Protein AF-A0A377UTU9-F1 (afdb_monomer)

pLDDT: mean 89.05, std 6.83, range [54.12, 96.56]

InterPro domains:
  IPR051088 Bacterial PTS System Sugar-Specific EIIC/EIIB [PTHR33989] (6-88)

Mean predicted aligned error: 7.43 Å

Solvent-accessible surface area (backbone atoms only — not comparable to full-atom values): 5055 Å² total; per-residue (Å²): 132,62,70,67,59,54,53,53,51,50,50,41,60,71,52,47,47,57,50,51,52,53,53,65,66,31,68,67,54,42,51,51,52,52,51,48,62,68,45,45,63,42,46,52,54,15,57,56,39,45,57,59,60,58,58,98,63,64,94,83,50,82,50,67,66,60,42,52,46,53,52,50,20,67,74,44,36,71,71,54,43,45,53,33,55,70,48,76,107

Foldseek 3Di:
DDPVVVVVVVCCVVPVVVVVVVQCPDPVSVVVVVVVVVLVVLQVQQVVLVCQLDPPDDPPDPDPVSVVSPVVNVVCVVVSNVSNVVSVD

Radius of gyration: 24.07 Å; Cα contacts (8 Å, |Δi|>4): 50; chains: 1; bounding box: 38×20×66 Å

Structure (mmCIF, N/CA/C/O backbone):
data_AF-A0A377UTU9-F1
#
_entry.id   AF-A0A377UTU9-F1
#
loop_
_atom_site.group_PDB
_atom_site.id
_atom_site.type_symbol
_atom_site.label_atom_id
_atom_site.label_alt_id
_atom_site.label_comp_id
_atom_site.label_asym_id
_atom_site.label_entity_id
_atom_site.label_seq_id
_atom_site.pdbx_PDB_ins_code
_atom_site.Cartn_x
_atom_site.Cartn_y
_atom_site.Cartn_z
_atom_site.occupancy
_atom_site.B_iso_or_equiv
_atom_site.auth_seq_id
_atom_site.auth_comp_id
_atom_site.auth_asym_id
_atom_site.auth_atom_id
_atom_site.pdbx_PDB_model_num
ATOM 1 N N . MET A 1 1 ? 14.497 7.690 39.105 1.00 55.75 1 MET A N 1
ATOM 2 C CA . MET A 1 1 ? 13.409 7.750 38.104 1.00 55.75 1 MET A CA 1
ATOM 3 C C . MET A 1 1 ? 12.383 8.748 38.620 1.00 55.75 1 MET A C 1
ATOM 5 O O . MET A 1 1 ? 11.941 8.587 39.748 1.00 55.75 1 MET A O 1
ATOM 9 N N . SER A 1 2 ? 12.144 9.847 37.904 1.00 73.06 2 SER A N 1
ATOM 10 C CA . SER A 1 2 ? 11.429 11.037 38.399 1.00 73.06 2 SER A CA 1
ATOM 11 C C . SER A 1 2 ? 9.955 10.755 38.735 1.00 73.06 2 SER A C 1
ATOM 13 O O . SER A 1 2 ? 9.271 10.065 37.985 1.00 73.06 2 SER A O 1
ATOM 15 N N . SER A 1 3 ? 9.440 11.313 39.839 1.00 78.31 3 SER A N 1
ATOM 16 C CA . SER A 1 3 ? 8.031 11.153 40.261 1.00 78.31 3 SER A CA 1
ATOM 17 C C . SER A 1 3 ? 7.031 11.614 39.194 1.00 78.31 3 SER A C 1
ATOM 19 O O . SER A 1 3 ? 5.962 11.032 39.050 1.00 78.31 3 SER A O 1
ATOM 21 N N . LEU A 1 4 ? 7.415 12.601 38.379 1.00 80.25 4 LEU A N 1
ATOM 22 C CA . LEU A 1 4 ? 6.647 13.075 37.228 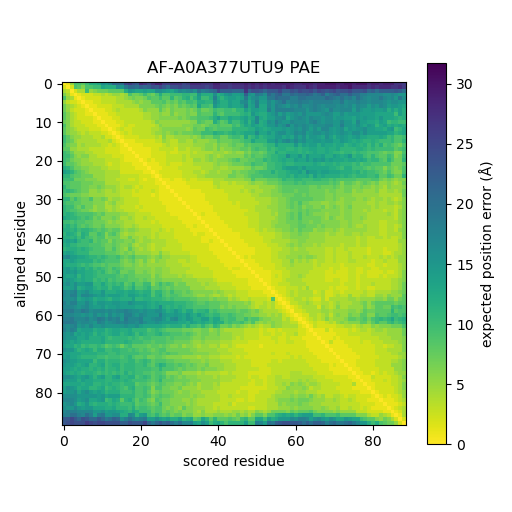1.00 80.25 4 LEU A CA 1
ATOM 23 C C . LEU A 1 4 ? 6.381 11.964 36.202 1.00 80.25 4 LEU A C 1
ATOM 25 O O . LEU A 1 4 ? 5.266 11.854 35.705 1.00 80.25 4 LEU A O 1
ATOM 29 N N . TYR A 1 5 ? 7.370 11.110 35.924 1.00 84.31 5 TYR A N 1
ATOM 30 C CA . TYR A 1 5 ? 7.208 9.980 35.007 1.00 84.31 5 TYR A CA 1
ATOM 31 C C . TYR A 1 5 ? 6.183 8.969 35.538 1.00 84.31 5 TYR A C 1
ATOM 33 O O . TYR A 1 5 ? 5.324 8.513 34.788 1.00 84.31 5 TYR A O 1
ATOM 41 N N . GLN A 1 6 ? 6.221 8.674 36.842 1.00 85.44 6 GLN A N 1
ATOM 42 C CA . GLN A 1 6 ? 5.246 7.780 37.476 1.00 85.44 6 GLN A CA 1
ATOM 43 C C . GLN A 1 6 ? 3.826 8.351 37.422 1.00 85.44 6 GLN A C 1
ATOM 45 O O . GLN A 1 6 ? 2.893 7.627 37.085 1.00 85.44 6 GLN A O 1
ATOM 50 N N . SER A 1 7 ? 3.659 9.652 37.670 1.00 84.69 7 SER A N 1
ATOM 51 C CA . SER A 1 7 ? 2.356 10.313 37.550 1.00 84.69 7 SER A CA 1
ATOM 52 C C . SER A 1 7 ? 1.824 10.306 36.113 1.00 84.69 7 SER A C 1
ATOM 54 O O . SER A 1 7 ? 0.631 10.102 35.908 1.00 84.69 7 SER A O 1
ATOM 56 N N . MET A 1 8 ? 2.685 10.484 35.104 1.00 86.44 8 MET A N 1
ATOM 57 C CA . MET A 1 8 ? 2.266 10.405 33.698 1.00 86.44 8 MET A CA 1
ATOM 58 C C . MET A 1 8 ? 1.833 8.992 33.299 1.00 86.44 8 MET A C 1
ATOM 60 O O . MET A 1 8 ? 0.800 8.836 32.651 1.00 86.44 8 MET A O 1
ATOM 64 N N . ILE A 1 9 ? 2.579 7.968 33.722 1.00 88.25 9 ILE A N 1
ATOM 65 C CA . ILE A 1 9 ? 2.207 6.559 33.520 1.00 88.25 9 ILE A CA 1
ATOM 66 C C . ILE A 1 9 ? 0.848 6.279 34.173 1.00 88.25 9 ILE A C 1
ATOM 68 O O . ILE A 1 9 ? -0.033 5.726 33.520 1.00 88.25 9 ILE A O 1
ATOM 72 N N . ALA A 1 10 ? 0.634 6.741 35.410 1.00 87.88 10 ALA A N 1
ATOM 73 C CA . ALA A 1 10 ? -0.634 6.560 36.114 1.00 87.88 10 ALA A CA 1
ATOM 74 C C . ALA A 1 10 ? -1.820 7.186 35.359 1.00 87.88 10 ALA A C 1
ATOM 76 O O . ALA A 1 10 ? -2.878 6.571 35.250 1.00 87.88 10 ALA A O 1
ATOM 77 N N . VAL A 1 11 ? -1.649 8.374 34.768 1.00 89.25 11 VAL A N 1
ATOM 78 C CA . VAL A 1 11 ? -2.697 9.010 33.947 1.00 89.25 11 VAL A CA 1
ATOM 79 C C . VAL A 1 11 ? -2.980 8.212 32.671 1.00 89.25 11 VAL A C 1
ATOM 81 O O . VAL A 1 11 ? -4.145 8.040 32.302 1.00 89.25 11 VAL A O 1
ATOM 84 N N . ILE A 1 12 ? -1.940 7.698 32.008 1.00 88.44 12 ILE A N 1
ATOM 85 C CA . ILE A 1 12 ? -2.091 6.857 30.814 1.00 88.44 12 ILE A CA 1
ATOM 86 C C . ILE A 1 12 ? -2.864 5.584 31.171 1.00 88.44 12 ILE A C 1
ATOM 88 O O . ILE A 1 12 ? -3.873 5.288 30.535 1.00 88.44 12 ILE A O 1
ATOM 92 N N . GLU A 1 13 ? -2.448 4.871 32.214 1.00 88.25 13 GLU A N 1
ATOM 93 C CA . GLU A 1 13 ? -3.068 3.610 32.624 1.00 88.25 13 GLU A CA 1
ATOM 94 C C . GLU A 1 13 ? -4.502 3.789 33.123 1.00 88.25 13 GLU A C 1
ATOM 96 O O . GLU A 1 13 ? -5.373 2.983 32.799 1.00 88.25 13 GLU A O 1
ATOM 101 N N . GLN A 1 14 ? -4.773 4.857 33.872 1.00 89.00 14 GLN A N 1
ATOM 102 C CA . GLN A 1 14 ? -6.073 5.062 34.503 1.00 89.00 14 GLN A CA 1
ATOM 103 C C . GLN A 1 14 ? -7.102 5.711 33.570 1.00 89.00 14 GLN A C 1
ATOM 105 O O . GLN A 1 14 ? -8.298 5.459 33.719 1.00 89.00 14 GLN A O 1
ATOM 110 N N . SER A 1 15 ? -6.665 6.534 32.611 1.00 86.44 15 SER A N 1
ATOM 111 C CA . SER A 1 15 ? -7.573 7.287 31.731 1.00 86.44 15 SER A CA 1
ATOM 112 C C . SER A 1 15 ? -7.475 6.877 30.264 1.00 86.44 15 SER A C 1
ATOM 114 O O . SER A 1 15 ? -8.501 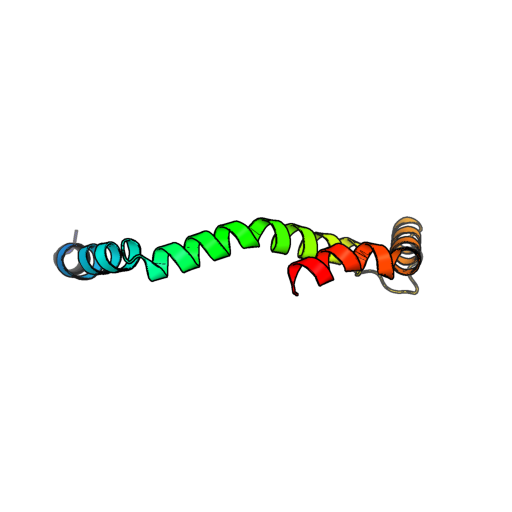6.650 29.625 1.00 86.44 15 SER A O 1
ATOM 116 N N . ILE A 1 16 ? -6.264 6.765 29.711 1.00 88.44 16 ILE A N 1
ATOM 117 C CA . ILE A 1 16 ? -6.068 6.555 28.268 1.00 88.44 16 ILE A CA 1
ATOM 118 C C . ILE A 1 16 ? -6.269 5.086 27.892 1.00 88.44 16 ILE A C 1
ATOM 120 O O . ILE A 1 16 ? -7.013 4.794 26.957 1.00 88.44 16 ILE A O 1
ATOM 124 N N . THR A 1 17 ? -5.678 4.157 28.640 1.00 91.31 17 THR A N 1
ATOM 125 C CA . THR A 1 17 ? -5.798 2.712 28.411 1.00 91.31 17 THR A CA 1
ATOM 126 C C . THR A 1 17 ? -7.250 2.219 28.403 1.00 91.31 17 THR A C 1
ATOM 128 O O . THR A 1 17 ? -7.644 1.575 27.426 1.00 91.31 17 THR A O 1
ATOM 131 N N . PRO A 1 18 ? -8.102 2.520 29.407 1.00 90.62 18 PRO A N 1
A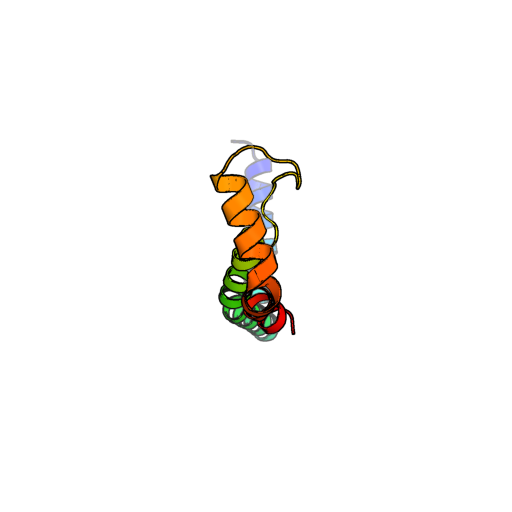TOM 132 C CA . PRO A 1 18 ? -9.490 2.059 29.386 1.00 90.62 18 PRO A CA 1
ATOM 133 C C . PRO A 1 18 ? -10.317 2.733 28.286 1.00 90.62 18 PRO A C 1
ATOM 135 O O . PRO A 1 18 ? -11.220 2.104 27.730 1.00 90.62 18 PRO A O 1
ATOM 138 N N . LEU A 1 19 ? -10.011 3.986 27.935 1.00 91.12 19 LEU A N 1
ATOM 139 C CA . LEU A 1 19 ? -10.673 4.682 26.833 1.00 91.12 19 LEU A CA 1
ATOM 140 C C . LEU A 1 19 ? -10.320 4.040 25.482 1.00 91.12 19 LEU A C 1
ATOM 142 O O . LEU A 1 19 ? -11.219 3.718 24.707 1.00 91.12 19 LEU A O 1
ATOM 146 N N . ALA A 1 20 ? -9.036 3.777 25.235 1.00 89.38 20 ALA A N 1
ATOM 147 C CA . ALA A 1 20 ? -8.560 3.070 24.049 1.00 89.38 20 ALA A CA 1
ATOM 148 C C . ALA A 1 20 ? -9.138 1.649 23.964 1.00 89.38 20 ALA A C 1
ATOM 150 O O . ALA A 1 20 ? -9.569 1.228 22.893 1.00 89.38 20 ALA A O 1
ATOM 151 N N . GLY A 1 21 ? -9.232 0.941 25.096 1.00 90.62 21 GLY A N 1
ATOM 152 C CA . GLY A 1 21 ? -9.874 -0.372 25.173 1.00 90.62 21 GLY A CA 1
ATOM 153 C C . GLY A 1 21 ? -11.345 -0.330 24.753 1.00 90.62 21 GLY A C 1
ATOM 154 O O . GLY A 1 21 ? -11.771 -1.124 23.917 1.00 90.62 21 GLY A O 1
ATOM 155 N N . ARG A 1 22 ? -12.117 0.639 25.262 1.00 92.00 22 ARG A N 1
ATOM 156 C CA . ARG A 1 22 ? -13.531 0.822 24.885 1.00 92.00 22 ARG A CA 1
ATOM 157 C C . ARG A 1 22 ? -13.704 1.196 23.414 1.00 92.00 22 ARG A C 1
ATOM 159 O O . ARG A 1 22 ? -14.601 0.669 22.764 1.00 92.00 22 ARG A O 1
ATOM 166 N N . LEU A 1 23 ? -12.855 2.078 22.886 1.00 90.69 23 LEU A N 1
ATOM 167 C CA . LEU A 1 23 ? -12.889 2.482 21.478 1.00 90.69 23 LEU A CA 1
ATOM 168 C C . LEU A 1 23 ? -12.500 1.328 20.545 1.00 90.69 23 LEU A C 1
ATOM 170 O O . LEU A 1 23 ? -13.170 1.106 19.542 1.00 90.69 23 LEU A O 1
ATOM 174 N N . GLY A 1 24 ? -11.471 0.557 20.898 1.00 89.12 24 GLY A N 1
ATOM 175 C CA . GLY A 1 24 ? -11.018 -0.596 20.119 1.00 89.12 24 GLY A CA 1
ATOM 176 C C . GLY A 1 24 ? -11.995 -1.774 20.123 1.00 89.12 24 GLY A C 1
ATOM 177 O O . GLY A 1 24 ? -12.005 -2.554 19.177 1.00 89.12 24 GLY A O 1
ATOM 178 N N . GLN A 1 25 ? -12.835 -1.896 21.155 1.00 93.56 25 GLN A N 1
ATOM 179 C CA . GLN A 1 25 ? -13.884 -2.921 21.251 1.00 93.56 25 GLN A CA 1
ATOM 180 C C . GLN A 1 25 ? -15.223 -2.485 20.636 1.00 93.56 25 GLN A C 1
ATOM 182 O O . GLN A 1 25 ? -16.174 -3.267 20.575 1.00 93.56 25 GLN A O 1
ATOM 187 N N . GLN A 1 26 ? -15.332 -1.235 20.188 1.00 96.56 26 GLN A N 1
ATOM 188 C CA . GLN A 1 26 ? -16.565 -0.700 19.636 1.00 96.56 26 GLN A CA 1
ATOM 189 C C . GLN A 1 26 ? -16.824 -1.316 18.248 1.00 96.56 26 GLN A C 1
ATOM 191 O O . GLN A 1 26 ? -15.984 -1.265 17.351 1.00 96.56 26 GLN A O 1
ATOM 196 N N . LYS A 1 27 ? -18.007 -1.920 18.070 1.00 95.50 27 LYS A N 1
ATOM 197 C CA . LYS A 1 27 ? -18.350 -2.729 16.885 1.00 95.50 27 LYS A CA 1
ATOM 198 C C . LYS A 1 27 ? -18.224 -2.006 15.537 1.00 95.50 27 LYS A C 1
ATOM 200 O O . LYS A 1 27 ? -17.891 -2.642 14.547 1.00 95.50 27 LYS A O 1
ATOM 205 N N . TYR A 1 28 ? -18.478 -0.700 15.482 1.00 95.81 28 TYR A N 1
ATOM 206 C CA . TYR A 1 28 ? -18.343 0.105 14.265 1.00 95.81 28 TYR A CA 1
ATOM 207 C C . TYR A 1 28 ? -16.870 0.402 13.947 1.00 95.81 28 TYR A C 1
ATOM 209 O O . TYR A 1 28 ? -16.479 0.336 12.788 1.00 95.81 28 TYR A O 1
ATOM 217 N N . VAL A 1 29 ? -16.033 0.658 14.958 1.00 94.94 29 VAL A N 1
ATOM 218 C CA . VAL A 1 29 ? -14.577 0.819 14.790 1.00 94.94 29 VAL A CA 1
ATOM 219 C C . VAL A 1 29 ? -13.951 -0.485 14.299 1.00 94.94 29 VAL A C 1
ATOM 221 O O . VAL A 1 29 ? -13.163 -0.473 13.355 1.00 94.94 29 VAL A O 1
ATOM 224 N N . ILE A 1 30 ? -14.348 -1.614 14.891 1.00 95.69 30 ILE A N 1
ATOM 225 C CA . ILE A 1 30 ? -13.933 -2.947 14.442 1.00 95.69 30 ILE A CA 1
ATOM 226 C C . ILE A 1 30 ? -14.378 -3.190 12.998 1.00 95.69 30 ILE A C 1
ATOM 228 O O . ILE A 1 30 ? -13.553 -3.574 12.179 1.00 95.69 30 ILE A O 1
ATOM 232 N N . ALA A 1 31 ? -15.636 -2.897 12.656 1.00 95.62 31 ALA A N 1
ATOM 233 C CA . ALA A 1 31 ? -16.136 -3.066 11.292 1.00 95.62 31 ALA A CA 1
ATOM 234 C C . ALA A 1 31 ? -15.344 -2.236 10.264 1.00 95.62 31 ALA A C 1
ATOM 236 O O . ALA A 1 31 ? -15.028 -2.738 9.189 1.00 95.62 31 ALA A O 1
ATOM 237 N N . ILE A 1 32 ? -14.969 -0.994 10.599 1.00 94.56 32 ILE A N 1
ATOM 238 C CA . ILE A 1 32 ? -14.120 -0.154 9.738 1.00 94.56 32 ILE A CA 1
ATOM 239 C C . ILE A 1 32 ? -12.722 -0.762 9.593 1.00 94.56 32 ILE A C 1
ATOM 241 O O . ILE A 1 32 ? -12.216 -0.868 8.478 1.00 94.56 32 ILE A O 1
ATOM 245 N N . ARG A 1 33 ? -12.097 -1.180 10.700 1.00 94.69 33 ARG A N 1
ATOM 246 C CA . ARG A 1 33 ? -10.769 -1.815 10.689 1.00 94.69 33 ARG A CA 1
ATOM 247 C C . ARG A 1 33 ? -10.769 -3.081 9.839 1.00 94.69 33 ARG A C 1
ATOM 249 O O . ARG A 1 33 ? -9.857 -3.282 9.040 1.00 94.69 33 ARG A O 1
ATOM 256 N N . ASP A 1 34 ? -11.767 -3.932 10.023 1.00 95.25 34 ASP A N 1
ATOM 257 C CA . ASP A 1 34 ? -11.872 -5.209 9.327 1.00 95.25 34 ASP A CA 1
ATOM 258 C C . ASP A 1 34 ? -12.170 -4.976 7.835 1.00 95.25 34 ASP A C 1
ATOM 260 O O . ASP A 1 34 ? -11.549 -5.609 6.984 1.00 95.25 34 ASP A O 1
ATOM 264 N N . GLY A 1 35 ? -13.012 -3.987 7.506 1.00 93.06 35 GLY A N 1
ATOM 265 C CA . GLY A 1 35 ? -13.238 -3.537 6.130 1.00 93.06 35 GLY A CA 1
ATOM 266 C C . GLY A 1 35 ? -11.965 -3.010 5.461 1.00 93.06 35 GLY A C 1
ATOM 267 O O . GLY A 1 35 ? -11.638 -3.409 4.346 1.00 93.06 35 GLY A O 1
ATOM 268 N N . PHE A 1 36 ? -11.185 -2.183 6.162 1.00 92.69 36 PHE A N 1
ATOM 269 C CA . PHE A 1 36 ? -9.889 -1.717 5.668 1.00 92.69 36 PHE A CA 1
ATOM 270 C C . PHE A 1 36 ? -8.899 -2.873 5.487 1.00 92.69 36 PHE A C 1
ATOM 272 O O . PHE A 1 36 ? -8.214 -2.949 4.472 1.00 92.69 36 PHE A O 1
ATOM 279 N N . THR A 1 37 ? -8.859 -3.815 6.431 1.00 94.31 37 THR A N 1
ATOM 280 C CA . THR A 1 37 ? -7.989 -4.999 6.354 1.00 94.31 37 THR A CA 1
ATOM 281 C C . THR A 1 37 ? -8.343 -5.885 5.159 1.00 94.31 37 THR A C 1
ATOM 283 O O . THR A 1 37 ? -7.445 -6.419 4.513 1.00 94.31 37 THR A O 1
ATOM 286 N N . ALA A 1 38 ? -9.627 -5.987 4.811 1.00 93.19 38 ALA A N 1
ATOM 287 C CA . ALA A 1 38 ? -10.077 -6.677 3.606 1.00 93.19 38 ALA A CA 1
ATOM 288 C C . ALA A 1 38 ? -9.713 -5.924 2.311 1.00 93.19 38 ALA A C 1
ATOM 290 O O . ALA A 1 38 ? -9.435 -6.560 1.297 1.00 93.19 38 ALA A O 1
ATOM 291 N N . ALA A 1 39 ? -9.678 -4.587 2.339 1.00 91.19 39 ALA A N 1
ATOM 292 C CA . ALA A 1 39 ? -9.321 -3.749 1.192 1.00 91.19 39 ALA A CA 1
ATOM 293 C C . ALA A 1 39 ? -7.799 -3.629 0.957 1.00 91.19 39 ALA A C 1
ATOM 295 O O . ALA A 1 39 ? -7.360 -3.424 -0.176 1.00 91.19 39 ALA A O 1
ATOM 296 N N . LEU A 1 40 ? -6.981 -3.772 2.008 1.00 93.75 40 LEU A N 1
ATOM 297 C CA . LEU A 1 40 ? -5.518 -3.628 1.960 1.00 93.75 40 LEU A CA 1
ATOM 298 C C . LEU A 1 40 ? -4.840 -4.434 0.834 1.00 93.75 40 LEU A C 1
ATOM 300 O O . LEU A 1 40 ? -4.053 -3.839 0.095 1.00 93.75 40 LEU A O 1
ATOM 304 N N . PRO A 1 41 ? -5.127 -5.736 0.637 1.00 90.81 41 PRO A N 1
ATOM 305 C CA . PRO A 1 41 ? -4.497 -6.517 -0.426 1.00 90.81 41 PRO A CA 1
ATOM 306 C C . PRO A 1 41 ? -4.783 -5.963 -1.826 1.00 90.81 41 PRO A C 1
ATOM 308 O O . PRO A 1 41 ? -3.882 -5.918 -2.660 1.00 90.81 41 PRO A O 1
ATOM 311 N N . PHE A 1 42 ? -6.006 -5.488 -2.076 1.00 89.75 42 PHE A N 1
ATOM 312 C CA . PHE A 1 42 ? -6.387 -4.913 -3.367 1.00 89.75 42 PHE A CA 1
ATOM 313 C C . PHE A 1 42 ? -5.655 -3.599 -3.634 1.00 89.75 42 PHE A C 1
ATOM 315 O O . PHE A 1 42 ? -5.117 -3.415 -4.724 1.00 89.75 42 PHE A O 1
ATOM 322 N N . M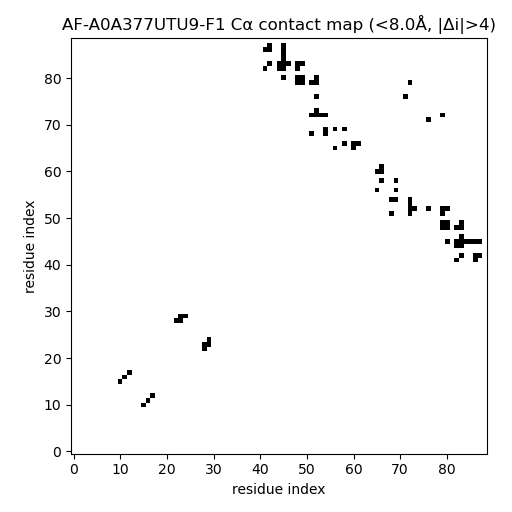ET A 1 43 ? -5.551 -2.729 -2.624 1.00 91.25 43 MET A N 1
ATOM 323 C CA . MET A 1 43 ? -4.779 -1.486 -2.727 1.00 91.25 43 MET A CA 1
ATOM 324 C C . MET A 1 43 ? -3.293 -1.754 -2.994 1.00 91.25 43 MET A C 1
ATOM 326 O O . MET A 1 43 ? -2.676 -1.074 -3.817 1.00 91.25 43 MET A O 1
ATOM 330 N N . ILE A 1 44 ? -2.707 -2.758 -2.336 1.00 92.19 44 ILE A N 1
ATOM 331 C CA . ILE A 1 44 ? -1.306 -3.144 -2.557 1.00 92.19 44 ILE A CA 1
ATOM 332 C C . ILE A 1 44 ? -1.111 -3.638 -3.994 1.00 92.19 44 ILE A C 1
ATOM 334 O O . ILE A 1 44 ? -0.185 -3.197 -4.667 1.00 92.19 44 ILE A O 1
ATOM 338 N N . ILE A 1 45 ? -1.993 -4.506 -4.494 1.00 91.62 45 ILE A N 1
ATOM 339 C CA . ILE A 1 45 ? -1.892 -5.041 -5.858 1.00 91.62 45 ILE A CA 1
ATOM 340 C C . ILE A 1 45 ? -2.066 -3.925 -6.897 1.00 91.62 45 ILE A C 1
ATOM 342 O O . ILE A 1 45 ? -1.243 -3.804 -7.804 1.00 91.62 45 ILE A O 1
ATOM 346 N N . GLY A 1 46 ? -3.088 -3.077 -6.751 1.00 88.88 46 GLY A N 1
ATOM 347 C CA . GLY A 1 46 ? -3.339 -1.962 -7.664 1.00 88.88 46 GLY A CA 1
ATOM 348 C C . GLY A 1 46 ? -2.184 -0.958 -7.701 1.00 88.88 46 GLY A C 1
ATOM 349 O O . GLY A 1 46 ? -1.728 -0.578 -8.779 1.00 88.88 46 GLY A O 1
ATOM 350 N N . SER A 1 47 ? -1.655 -0.573 -6.535 1.00 90.19 47 SER A N 1
ATOM 351 C CA . SER A 1 47 ? -0.512 0.348 -6.443 1.00 90.19 47 SER A CA 1
ATOM 352 C C . SER A 1 47 ?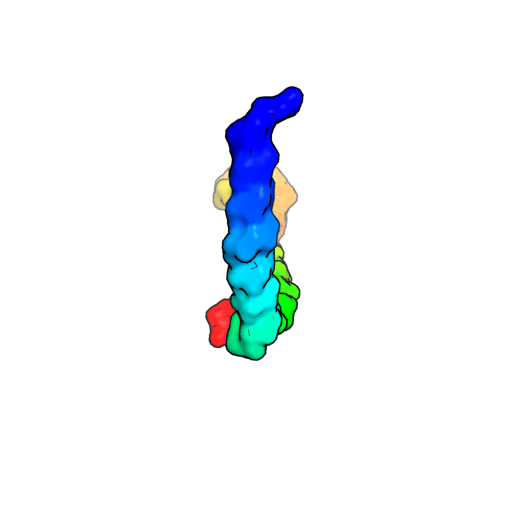 0.797 -0.267 -6.943 1.00 90.19 47 SER A C 1
ATOM 354 O O . SER A 1 47 ? 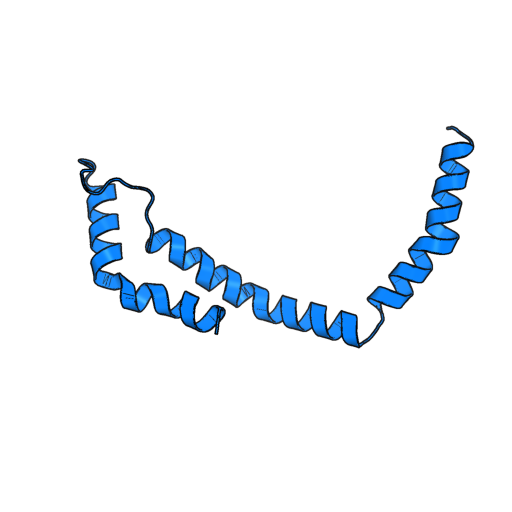1.586 0.425 -7.583 1.00 90.19 47 SER A O 1
ATOM 356 N N . PHE A 1 48 ? 1.019 -1.566 -6.733 1.00 91.12 48 PHE A N 1
ATOM 357 C CA . PHE A 1 48 ? 2.199 -2.258 -7.250 1.00 91.12 48 PHE A CA 1
ATOM 358 C C . PHE A 1 48 ? 2.227 -2.282 -8.784 1.00 91.12 48 PHE A C 1
ATOM 360 O O . PHE A 1 48 ? 3.288 -2.098 -9.380 1.00 91.12 48 PHE A O 1
ATOM 367 N N . MET A 1 49 ? 1.070 -2.418 -9.443 1.00 91.25 49 MET A N 1
ATOM 368 C CA . MET A 1 49 ? 0.996 -2.354 -10.909 1.00 91.25 49 MET A CA 1
ATOM 369 C C . MET A 1 49 ? 1.419 -0.990 -11.469 1.00 91.25 49 MET A C 1
ATOM 371 O O . MET A 1 49 ? 2.019 -0.937 -12.543 1.00 91.25 49 MET A O 1
ATOM 375 N N . LEU A 1 50 ? 1.208 0.109 -10.733 1.00 90.50 50 LEU A N 1
ATOM 376 C CA . LEU A 1 50 ? 1.613 1.450 -11.178 1.00 90.50 50 LEU A CA 1
ATOM 377 C C . LEU A 1 50 ? 3.124 1.571 -11.410 1.00 90.50 50 LEU A C 1
ATOM 379 O O . LEU A 1 50 ? 3.533 2.320 -12.293 1.00 90.50 50 LEU A O 1
ATOM 383 N N . VAL A 1 51 ? 3.946 0.808 -10.681 1.00 91.31 51 VAL A N 1
ATOM 384 C CA . VAL A 1 51 ? 5.406 0.773 -10.881 1.00 91.31 51 VAL A CA 1
ATOM 385 C C . VAL A 1 51 ? 5.757 0.303 -12.295 1.00 91.31 51 VAL A C 1
ATOM 387 O O . VAL A 1 51 ? 6.698 0.804 -12.906 1.00 91.31 51 VAL A O 1
ATOM 390 N N . PHE A 1 52 ? 4.977 -0.628 -12.845 1.00 89.62 52 PHE A N 1
ATOM 391 C CA . PHE A 1 52 ? 5.173 -1.130 -14.202 1.00 89.62 52 PHE A CA 1
ATOM 392 C C . PHE A 1 52 ? 4.614 -0.175 -15.259 1.00 89.62 52 PHE A C 1
ATOM 394 O O . PHE A 1 52 ? 5.188 -0.070 -16.339 1.00 89.62 52 PHE A O 1
ATOM 401 N N . ILE A 1 53 ? 3.536 0.544 -14.937 1.00 90.19 53 ILE A N 1
ATOM 402 C CA . ILE A 1 53 ? 2.842 1.477 -15.839 1.00 90.19 53 ILE A CA 1
ATOM 403 C C . ILE A 1 53 ? 3.574 2.816 -15.960 1.00 90.19 53 ILE A C 1
ATOM 405 O O . ILE A 1 53 ? 3.553 3.454 -17.013 1.00 90.19 53 ILE A O 1
ATOM 409 N N . PHE A 1 54 ? 4.224 3.267 -14.893 1.00 90.00 54 PHE A N 1
ATOM 410 C CA . PHE A 1 54 ? 4.926 4.546 -14.847 1.00 90.00 54 PHE A CA 1
ATOM 411 C C . PHE A 1 54 ? 6.399 4.330 -14.495 1.00 90.00 54 PHE A C 1
ATOM 413 O O . PHE A 1 54 ? 6.837 4.716 -13.408 1.00 90.00 54 PHE A O 1
ATOM 420 N N . PRO A 1 55 ? 7.181 3.703 -15.392 1.00 90.31 55 PRO A N 1
ATOM 421 C CA . PRO A 1 55 ? 8.601 3.535 -15.148 1.00 90.31 55 PRO A CA 1
ATOM 422 C C . PRO A 1 55 ? 9.295 4.910 -15.088 1.00 90.31 55 PRO A C 1
ATOM 424 O O . PRO A 1 55 ? 8.995 5.785 -15.905 1.00 90.31 55 PRO A O 1
ATOM 427 N N . PRO A 1 56 ? 10.239 5.126 -14.155 1.00 90.00 56 PRO A N 1
ATOM 428 C CA . PRO A 1 56 ? 10.878 6.423 -13.936 1.00 90.00 56 PRO A CA 1
ATOM 429 C C . PRO A 1 56 ? 12.016 6.681 -14.942 1.00 90.00 56 PRO A C 1
ATOM 431 O O . PRO A 1 56 ? 13.159 6.929 -14.558 1.00 90.00 56 PRO A O 1
ATOM 434 N N . PHE A 1 57 ? 11.724 6.597 -16.243 1.00 90.62 57 PHE A N 1
ATOM 435 C CA . PHE A 1 57 ? 12.699 6.794 -17.318 1.00 90.62 57 PHE A CA 1
ATOM 436 C C . PHE A 1 57 ? 12.258 7.897 -18.283 1.00 90.62 57 PHE A C 1
ATOM 438 O O . PHE A 1 57 ? 11.076 8.040 -18.587 1.00 90.62 57 PHE A O 1
ATOM 445 N N . SER A 1 58 ? 13.228 8.667 -18.784 1.00 87.69 58 SER A N 1
ATOM 446 C CA . SER A 1 58 ? 12.984 9.650 -19.845 1.00 87.69 58 SER A CA 1
ATOM 447 C C . SER A 1 58 ? 12.609 8.946 -21.160 1.00 87.69 58 SER A C 1
ATOM 449 O O . SER A 1 58 ? 13.221 7.915 -21.462 1.00 87.69 58 SER A O 1
ATOM 451 N N . PRO A 1 59 ? 11.692 9.506 -21.976 1.00 84.56 59 PRO A N 1
ATOM 452 C CA . PRO A 1 59 ? 11.392 8.999 -23.318 1.00 84.56 59 PRO A CA 1
ATOM 453 C C . PRO A 1 59 ? 12.631 8.868 -24.217 1.00 84.56 59 PRO A C 1
ATOM 455 O O . PRO A 1 59 ? 12.714 7.947 -25.023 1.00 84.56 59 PRO A O 1
ATOM 458 N N . ASP A 1 60 ? 13.630 9.732 -24.020 1.00 89.06 60 ASP A N 1
ATOM 459 C CA . ASP A 1 60 ? 14.860 9.767 -24.822 1.00 89.06 60 ASP A CA 1
ATOM 460 C C . ASP A 1 60 ? 15.970 8.845 -24.279 1.00 89.06 60 ASP A C 1
ATOM 462 O O . ASP A 1 60 ? 17.143 8.969 -24.639 1.00 89.06 60 ASP A O 1
ATOM 466 N N . THR A 1 61 ? 15.638 7.927 -23.364 1.00 89.69 61 THR A N 1
ATOM 467 C CA . THR A 1 61 ? 16.626 7.047 -22.731 1.00 89.69 61 THR A CA 1
ATOM 468 C C . THR A 1 61 ? 17.348 6.162 -23.748 1.00 89.69 61 THR A C 1
ATOM 470 O O . THR A 1 61 ? 16.754 5.474 -24.582 1.00 89.69 61 THR A O 1
ATOM 473 N N . THR A 1 62 ? 18.677 6.125 -23.662 1.00 89.69 62 THR A N 1
ATOM 474 C CA . THR A 1 62 ? 19.501 5.285 -24.537 1.00 89.69 62 THR A CA 1
ATOM 475 C C . THR A 1 62 ? 19.673 3.862 -24.014 1.00 89.69 62 THR A C 1
ATOM 477 O O . THR A 1 62 ? 20.055 2.980 -24.781 1.00 89.69 62 THR A O 1
ATOM 480 N N . ASN A 1 63 ? 19.341 3.616 -22.743 1.00 92.50 63 ASN A N 1
ATOM 481 C CA . ASN A 1 63 ? 19.436 2.305 -22.113 1.00 92.50 63 ASN A CA 1
ATOM 482 C C . ASN A 1 63 ? 18.367 1.351 -22.679 1.00 92.50 63 ASN A C 1
ATOM 484 O O . ASN A 1 63 ? 17.170 1.618 -22.569 1.00 92.50 63 ASN A O 1
ATOM 488 N N . GLY A 1 64 ? 18.800 0.224 -23.255 1.00 90.31 64 GLY A N 1
ATOM 489 C CA . GLY A 1 64 ? 17.915 -0.752 -23.899 1.00 90.31 64 GLY A CA 1
ATOM 490 C C . GLY A 1 64 ? 16.877 -1.374 -22.960 1.00 90.31 64 GLY A C 1
ATOM 491 O O . GLY A 1 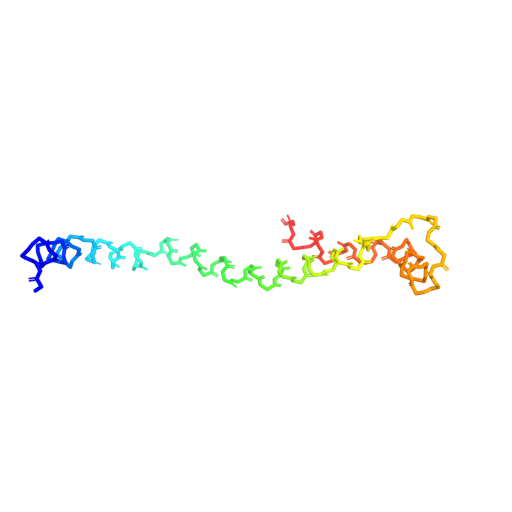64 ? 15.747 -1.604 -23.379 1.00 90.31 64 GLY A O 1
ATOM 492 N N . PHE A 1 65 ? 17.210 -1.569 -21.681 1.00 92.06 65 PHE A N 1
ATOM 493 C CA . PHE A 1 65 ? 16.245 -2.042 -20.683 1.00 92.06 65 PHE A CA 1
ATOM 494 C C . PHE A 1 65 ? 15.178 -0.985 -20.384 1.00 92.06 65 PHE A C 1
ATOM 496 O O . PHE A 1 65 ? 13.990 -1.292 -20.351 1.00 92.06 65 PHE A O 1
ATOM 503 N N . ALA A 1 66 ? 15.598 0.270 -20.204 1.00 91.62 66 ALA A N 1
ATOM 504 C CA . ALA A 1 66 ? 14.685 1.372 -19.921 1.00 91.62 66 ALA A CA 1
ATOM 505 C C . ALA A 1 66 ? 13.717 1.613 -21.090 1.00 91.62 66 ALA A C 1
ATOM 507 O O . ALA A 1 66 ? 12.525 1.802 -20.863 1.00 91.62 66 ALA A O 1
ATOM 508 N N . ARG A 1 67 ? 14.212 1.531 -22.334 1.00 92.44 67 ARG A N 1
ATOM 509 C CA . ARG A 1 67 ? 13.373 1.577 -23.539 1.00 92.44 67 ARG A CA 1
ATOM 510 C C . ARG A 1 67 ? 12.414 0.390 -23.620 1.00 92.44 67 ARG A C 1
ATOM 512 O O . ARG A 1 67 ? 11.222 0.601 -23.776 1.00 92.44 67 ARG A O 1
ATOM 519 N N . GLY A 1 68 ? 12.905 -0.832 -23.405 1.00 93.19 68 GLY A N 1
ATOM 520 C CA . GLY A 1 68 ? 12.059 -2.028 -23.402 1.00 93.19 68 GLY A CA 1
ATOM 521 C C . GLY A 1 68 ? 10.940 -1.978 -22.357 1.00 93.19 68 GLY A C 1
ATOM 522 O O . GLY A 1 68 ? 9.816 -2.384 -22.641 1.00 93.19 68 GLY A O 1
ATOM 523 N N . TRP A 1 69 ? 11.208 -1.429 -21.167 1.00 93.88 69 TRP A N 1
ATOM 524 C CA . TRP A 1 69 ? 10.167 -1.196 -20.164 1.00 93.88 69 TRP A CA 1
ATOM 525 C C . TRP A 1 69 ? 9.180 -0.119 -20.625 1.00 93.88 69 TRP A C 1
ATOM 527 O O . TRP A 1 69 ? 7.974 -0.339 -20.554 1.00 93.88 69 TRP A O 1
ATOM 537 N N . LEU A 1 70 ? 9.653 1.028 -21.124 1.00 92.44 70 LEU A N 1
ATOM 538 C CA . LEU A 1 70 ? 8.773 2.083 -21.645 1.00 92.44 70 LEU A CA 1
ATOM 539 C C . LEU A 1 70 ? 7.826 1.547 -22.727 1.00 92.44 70 LEU A C 1
ATOM 541 O O . LEU A 1 70 ? 6.620 1.774 -22.636 1.00 92.44 70 LEU A O 1
ATOM 545 N N . ASP A 1 71 ? 8.349 0.776 -23.677 1.00 92.38 71 ASP A N 1
ATOM 546 C CA . ASP A 1 71 ? 7.570 0.171 -24.758 1.00 92.38 71 ASP A CA 1
ATOM 547 C C . ASP A 1 71 ? 6.560 -0.854 -24.219 1.00 92.38 71 ASP A C 1
ATOM 549 O O . ASP A 1 71 ? 5.385 -0.828 -24.590 1.00 92.38 71 ASP A O 1
ATOM 553 N N . PHE A 1 72 ? 6.979 -1.718 -23.284 1.00 93.50 72 PHE A N 1
ATOM 554 C CA . PHE A 1 72 ? 6.091 -2.665 -22.601 1.00 93.50 72 PHE A CA 1
ATOM 555 C C . PHE A 1 72 ? 4.942 -1.948 -21.881 1.00 93.50 72 PHE A C 1
ATOM 557 O O . PHE A 1 72 ? 3.779 -2.328 -22.028 1.00 93.50 72 PHE A O 1
ATOM 564 N N . SER A 1 73 ? 5.265 -0.895 -21.129 1.00 92.88 73 SER A N 1
ATOM 565 C CA . SER A 1 73 ? 4.288 -0.098 -20.392 1.00 92.88 73 SER A CA 1
ATOM 566 C C . SER A 1 73 ? 3.278 0.560 -21.328 1.00 92.88 73 SER A C 1
ATOM 568 O O . SER A 1 73 ? 2.079 0.508 -21.064 1.00 92.88 73 SER A O 1
ATOM 570 N N . GLN A 1 74 ? 3.741 1.163 -22.427 1.00 90.56 74 GLN A N 1
ATOM 571 C CA . GLN A 1 74 ? 2.863 1.816 -23.396 1.00 90.56 74 GLN A CA 1
ATOM 572 C C . GLN A 1 74 ? 1.958 0.811 -24.110 1.00 90.56 74 GLN A C 1
ATOM 574 O O . GLN A 1 74 ? 0.768 1.074 -24.269 1.00 90.56 74 GLN A O 1
ATOM 579 N N . HIS A 1 75 ? 2.497 -0.346 -24.499 1.00 94.25 75 HIS A N 1
ATOM 580 C CA . HIS A 1 75 ? 1.752 -1.356 -25.242 1.00 94.25 75 HIS A CA 1
ATOM 581 C C . HIS A 1 75 ? 0.671 -2.045 -24.397 1.00 94.25 75 HIS A C 1
ATOM 583 O O . HIS A 1 75 ? -0.445 -2.231 -24.873 1.00 94.25 75 HIS A O 1
ATOM 589 N N . TYR A 1 76 ? 0.977 -2.386 -23.140 1.00 93.00 76 TYR A N 1
ATOM 590 C CA . TYR A 1 76 ? 0.054 -3.102 -22.248 1.00 93.00 76 TYR A CA 1
ATOM 591 C C . TYR A 1 76 ? -0.644 -2.199 -21.224 1.00 93.00 76 TYR A C 1
ATOM 593 O O . TYR A 1 76 ? -1.167 -2.668 -20.210 1.00 93.00 76 TYR A O 1
ATOM 601 N N . ARG A 1 77 ? -0.636 -0.884 -21.455 1.00 89.25 77 ARG A N 1
ATOM 602 C CA . ARG A 1 77 ? -1.097 0.111 -20.482 1.00 89.25 77 ARG A CA 1
ATOM 603 C C . ARG A 1 77 ? -2.515 -0.153 -19.994 1.00 89.25 77 ARG A C 1
ATOM 605 O O . ARG A 1 77 ? -2.776 -0.069 -18.799 1.00 89.25 77 ARG A O 1
ATOM 612 N N . GLU A 1 78 ? -3.425 -0.467 -20.911 1.00 89.38 78 GLU A N 1
ATOM 613 C CA . GLU A 1 78 ? -4.828 -0.711 -20.581 1.00 89.38 78 GLU A CA 1
ATOM 614 C C . GLU A 1 78 ? -4.984 -1.933 -19.678 1.00 89.38 78 GLU A C 1
ATOM 616 O O . GLU A 1 78 ? -5.656 -1.844 -18.653 1.00 89.38 78 GLU A O 1
ATOM 621 N N . GLN A 1 79 ? -4.305 -3.041 -19.994 1.00 89.50 7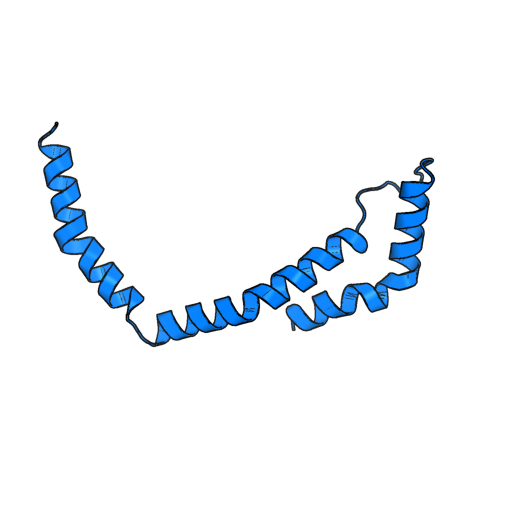9 GLN A N 1
ATOM 622 C CA . GLN A 1 79 ? -4.360 -4.266 -19.195 1.00 89.50 79 GLN A CA 1
ATOM 623 C C . GLN A 1 79 ? -3.710 -4.072 -17.821 1.00 89.50 79 GLN A C 1
ATOM 625 O O . GLN A 1 79 ? -4.227 -4.558 -16.817 1.00 89.50 79 GLN A O 1
ATOM 630 N N . LEU A 1 80 ? -2.600 -3.332 -17.762 1.00 88.19 80 LEU A N 1
ATOM 631 C CA . LEU A 1 80 ? -1.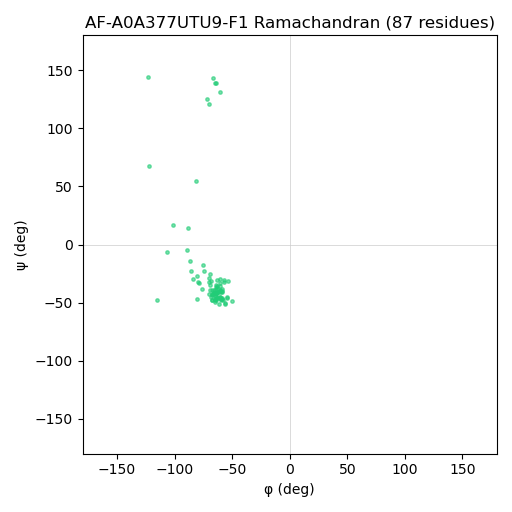888 -3.052 -16.517 1.00 88.19 80 LEU A CA 1
ATOM 632 C C . LEU A 1 80 ? -2.661 -2.096 -15.595 1.00 88.19 80 LEU A C 1
ATOM 634 O O . LEU A 1 80 ? -2.528 -2.194 -14.378 1.00 88.19 80 LEU A O 1
ATOM 638 N N . MET A 1 81 ? -3.490 -1.198 -16.139 1.00 89.25 81 MET A N 1
ATOM 639 C CA . MET A 1 81 ? -4.336 -0.292 -15.347 1.00 89.25 81 MET A CA 1
ATOM 640 C C . MET A 1 81 ? -5.561 -0.991 -14.737 1.00 89.25 81 MET A C 1
ATOM 642 O O . MET A 1 81 ? -6.145 -0.460 -13.791 1.00 89.25 81 MET A O 1
ATOM 646 N N . LEU A 1 82 ? -5.954 -2.175 -15.230 1.00 88.44 82 LEU A N 1
ATOM 647 C CA . LEU A 1 82 ? -7.151 -2.885 -14.756 1.00 88.44 82 LEU A CA 1
ATOM 648 C C . LEU A 1 82 ? -7.139 -3.149 -13.242 1.00 88.44 82 LEU A C 1
ATOM 650 O O . LEU A 1 82 ? -8.122 -2.791 -12.592 1.00 88.44 82 LEU A O 1
ATOM 654 N N . PRO A 1 83 ? -6.074 -3.707 -12.632 1.00 86.38 83 PRO A N 1
ATOM 655 C CA . PRO A 1 83 ? -6.075 -3.982 -11.197 1.00 86.38 83 PRO A CA 1
ATOM 656 C C . PRO A 1 83 ? -6.164 -2.705 -10.357 1.00 86.38 83 PRO A C 1
ATOM 658 O O . PRO A 1 83 ? -6.833 -2.700 -9.329 1.00 86.38 83 PRO A O 1
ATOM 661 N N . PHE A 1 84 ? -5.545 -1.610 -10.811 1.00 85.69 84 PHE A N 1
ATOM 662 C CA . PHE A 1 84 ? -5.650 -0.310 -10.148 1.00 85.69 84 PHE A CA 1
ATOM 663 C C . PHE A 1 84 ? -7.088 0.220 -10.191 1.00 85.69 84 PHE A C 1
ATOM 665 O O . PHE A 1 84 ? -7.653 0.540 -9.146 1.00 85.69 84 PHE A O 1
ATOM 672 N N . ASN A 1 85 ? -7.711 0.223 -11.372 1.00 87.00 85 ASN A N 1
ATOM 673 C CA . ASN A 1 85 ? -9.083 0.699 -11.556 1.00 87.00 85 ASN A CA 1
ATOM 674 C C . ASN A 1 85 ? -10.101 -0.130 -10.761 1.00 87.00 85 ASN A C 1
ATOM 676 O O . ASN A 1 85 ? -11.025 0.433 -10.191 1.00 87.00 85 ASN A O 1
ATOM 680 N N . LEU A 1 86 ? -9.916 -1.450 -10.688 1.00 83.31 86 LEU A N 1
ATOM 681 C CA . LEU A 1 86 ? -10.782 -2.347 -9.916 1.00 83.31 86 LEU A CA 1
ATOM 682 C C . LEU A 1 86 ? -10.556 -2.249 -8.400 1.00 83.31 86 LEU A C 1
ATOM 684 O O . LEU A 1 86 ? -11.439 -2.621 -7.639 1.00 83.31 86 LEU A O 1
ATOM 688 N N . SER A 1 87 ? -9.386 -1.777 -7.956 1.00 82.00 87 SER A N 1
ATOM 689 C CA . SER A 1 87 ? -9.079 -1.587 -6.530 1.00 82.00 87 SER A CA 1
ATOM 690 C C . SER A 1 87 ? -9.544 -0.241 -5.959 1.00 82.00 87 SER A C 1
ATOM 692 O O . SER A 1 87 ? -9.681 -0.119 -4.745 1.00 82.00 87 SER A O 1
ATOM 694 N N . MET A 1 88 ? -9.730 0.767 -6.820 1.00 68.25 88 MET A N 1
ATOM 695 C CA . MET A 1 88 ? -10.093 2.149 -6.460 1.00 68.25 88 MET A CA 1
ATOM 696 C C . MET A 1 88 ? -11.552 2.506 -6.800 1.00 68.25 88 MET A C 1
ATOM 698 O O . MET A 1 88 ? -11.988 3.607 -6.461 1.00 68.25 88 MET A O 1
ATOM 702 N N . ALA A 1 89 ? -12.274 1.613 -7.486 1.00 54.12 89 ALA A N 1
ATOM 703 C CA . ALA A 1 89 ? -13.722 1.682 -7.702 1.00 54.12 89 ALA A CA 1
ATOM 704 C C . ALA A 1 89 ? -14.477 1.075 -6.511 1.00 54.12 89 ALA A C 1
ATOM 706 O O . ALA A 1 89 ? -15.530 1.644 -6.146 1.00 54.12 89 ALA A O 1
#

Secondary structure (DSSP, 8-state):
--HHHHHHHHHIIIIIHHHHHHHHT-HHHHHHHHHHHHHHHHHHHHHHHHHHHS-S--TT---HHHHHHHHHHHHTHHHHHHHHHHHH-

Sequence (89 aa):
MSSLYQSMIAVIEQSITPLAGRLGQQKYVIAIRDGFTAALPFMIIGSFMLVFIFPPFSPDTTNGFARGWLDFSQHYREQLMLPFNLSMA

Organism: Klebsiella pneumoniae (NCBI:txid573)